Protein AF-A0AAV2I3Q3-F1 (afdb_monomer_lite)

InterPro domains:
  IPR016090 Phospholipase A2-like, central domain [PF05826] (5-58)
  IPR033113 Phospholipase A2, histidine active site [PS00118] (31-38)
  IPR036444 Phospholipase A2 domain superfamily [G3DSA:1.20.90.10] (3-59)
  IPR036444 Phospholipase A2 domain superfamily [SSF48619] (2-57)

Radius of gyration: 12.6 Å; chains: 1; bounding box: 29×17×29 Å

Secondary structure (DSSP, 8-state):
--B-TT-SSSBSS---SSTT---SSHHHHHHHHHHHT-SS---TT-EETTEE--SSS--

pLDDT: mean 94.13, std 5.4, range [59.66, 97.81]

Organism: Lymnaea stagnalis (NCBI:txid6523)

Foldseek 3Di:
DDADPQFAQRDQGGNAPDLCRTGNPRVVNVVSSVVNPDPDKAADQRADPNDGRPDRGID

Sequence (59 aa):
LFYTAGTKWCGSGNIAEHADDRGRFDDTDSCCHQHDQCRLTLSGGEVLHGIRNPKSYTV

Structure (mmCIF, N/CA/C/O backbone):
data_AF-A0AAV2I3Q3-F1
#
_entry.id   AF-A0AAV2I3Q3-F1
#
loop_
_atom_site.group_PDB
_atom_site.id
_atom_site.type_symbol
_atom_site.label_atom_id
_atom_site.label_alt_id
_atom_site.label_comp_id
_atom_site.label_asym_id
_atom_site.label_entity_id
_atom_site.label_seq_id
_atom_site.pdbx_PDB_ins_code
_atom_site.Cartn_x
_atom_site.Cartn_y
_atom_site.Cartn_z
_atom_site.occupancy
_atom_site.B_iso_or_equiv
_atom_site.auth_seq_id
_atom_site.auth_comp_id
_atom_site.auth_asym_id
_atom_site.auth_atom_id
_atom_site.pdbx_PDB_model_num
ATOM 1 N N . LEU A 1 1 ? 10.759 1.020 8.270 1.00 59.66 1 LEU A N 1
ATOM 2 C CA . LEU A 1 1 ? 9.778 0.869 7.176 1.00 59.66 1 LEU A CA 1
ATOM 3 C C . LEU A 1 1 ? 9.862 -0.551 6.655 1.00 59.66 1 LEU A C 1
ATOM 5 O O . LEU A 1 1 ? 10.965 -0.995 6.362 1.00 59.66 1 LEU A O 1
ATOM 9 N N . PHE A 1 2 ? 8.734 -1.256 6.613 1.00 80.25 2 PHE A N 1
ATOM 10 C CA . PHE A 1 2 ? 8.651 -2.600 6.050 1.00 80.25 2 PHE A CA 1
ATOM 11 C C . PHE A 1 2 ? 7.937 -2.498 4.704 1.00 80.25 2 PHE A C 1
ATOM 13 O O . PHE A 1 2 ? 6.751 -2.175 4.662 1.00 80.25 2 PHE A O 1
ATOM 20 N N . TYR A 1 3 ? 8.686 -2.704 3.627 1.00 88.56 3 TYR A N 1
ATOM 21 C CA . TYR A 1 3 ? 8.186 -2.757 2.258 1.00 88.56 3 TYR A CA 1
ATOM 22 C C . TYR A 1 3 ? 8.677 -4.045 1.605 1.00 88.56 3 TYR A C 1
ATOM 24 O O . TYR A 1 3 ? 9.743 -4.567 1.947 1.00 88.56 3 TYR A O 1
ATOM 32 N N . THR A 1 4 ? 7.901 -4.560 0.660 1.00 93.06 4 THR A N 1
ATOM 33 C CA . THR A 1 4 ? 8.265 -5.774 -0.070 1.00 93.06 4 THR A CA 1
ATOM 34 C C . THR A 1 4 ? 9.216 -5.406 -1.208 1.00 93.06 4 THR A C 1
ATOM 36 O O . THR A 1 4 ? 8.888 -4.589 -2.069 1.00 93.06 4 THR A O 1
A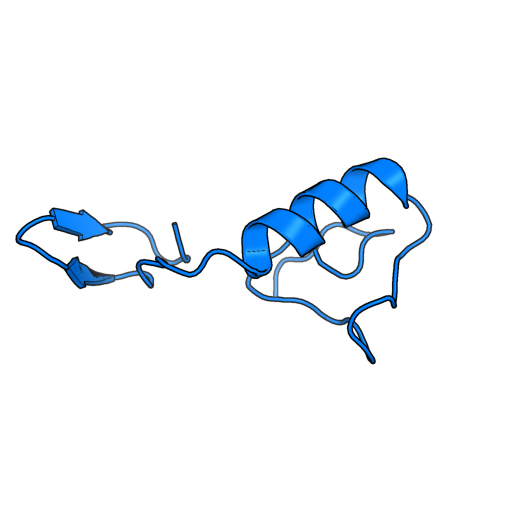TOM 39 N N . ALA A 1 5 ? 10.424 -5.974 -1.224 1.00 95.31 5 ALA A N 1
ATOM 40 C CA . ALA A 1 5 ? 11.410 -5.654 -2.255 1.00 95.31 5 ALA A CA 1
ATOM 41 C C . ALA A 1 5 ? 10.865 -5.963 -3.662 1.00 95.31 5 ALA A C 1
ATOM 43 O O . ALA A 1 5 ? 10.315 -7.036 -3.899 1.00 95.31 5 ALA A O 1
ATOM 44 N N . GLY A 1 6 ? 11.033 -5.026 -4.598 1.00 95.4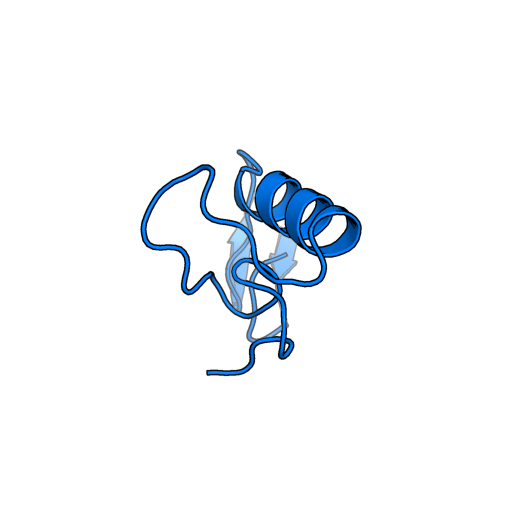4 6 GLY A N 1
ATOM 45 C CA . GLY A 1 6 ? 10.490 -5.141 -5.957 1.00 95.44 6 GLY A CA 1
ATOM 46 C C . GLY A 1 6 ? 9.058 -4.620 -6.120 1.00 95.44 6 GLY A C 1
ATOM 47 O O . GLY A 1 6 ? 8.550 -4.657 -7.236 1.00 95.44 6 GLY A O 1
ATOM 48 N N . THR A 1 7 ? 8.451 -4.093 -5.057 1.00 97.06 7 THR A N 1
ATOM 49 C CA . THR A 1 7 ? 7.167 -3.372 -5.070 1.00 97.06 7 THR A CA 1
ATOM 50 C C . THR A 1 7 ? 7.370 -1.967 -4.509 1.00 97.06 7 THR A C 1
ATOM 52 O O . THR A 1 7 ? 8.342 -1.731 -3.782 1.00 97.06 7 THR A O 1
ATOM 55 N N . LYS A 1 8 ? 6.482 -1.036 -4.844 1.00 97.06 8 LYS A N 1
ATOM 56 C CA . LYS A 1 8 ? 6.495 0.338 -4.339 1.00 97.06 8 LYS A CA 1
ATOM 57 C C . LYS A 1 8 ? 5.322 0.633 -3.409 1.00 97.06 8 LYS A C 1
ATOM 59 O O . LYS A 1 8 ? 5.455 1.499 -2.552 1.00 97.06 8 LYS A O 1
ATOM 64 N N . TRP A 1 9 ? 4.235 -0.126 -3.505 1.00 96.88 9 TRP A N 1
ATOM 65 C CA . TRP A 1 9 ? 2.999 0.061 -2.747 1.00 96.88 9 TRP A CA 1
ATOM 66 C C . TRP A 1 9 ? 2.770 -0.998 -1.667 1.00 96.88 9 TRP A C 1
ATOM 68 O O . TRP A 1 9 ? 1.954 -0.798 -0.778 1.00 96.88 9 TRP A O 1
ATOM 78 N N . CYS A 1 10 ? 3.472 -2.136 -1.700 1.00 96.75 10 CYS A N 1
ATOM 79 C CA . CYS A 1 10 ? 3.245 -3.202 -0.720 1.00 96.75 10 CYS A CA 1
ATOM 80 C C . CYS A 1 10 ? 4.056 -2.994 0.570 1.00 96.75 10 CYS A C 1
ATOM 82 O O . CYS A 1 10 ? 5.198 -3.465 0.685 1.00 96.75 10 CYS A O 1
ATOM 84 N N . GLY A 1 11 ? 3.451 -2.354 1.572 1.00 92.81 11 GLY A N 1
ATOM 85 C CA . GLY A 1 11 ? 4.055 -2.161 2.890 1.00 92.81 11 GLY A CA 1
ATOM 86 C C . GLY A 1 11 ? 3.224 -1.290 3.831 1.00 92.81 11 GLY A C 1
ATOM 87 O O . GLY A 1 11 ? 2.02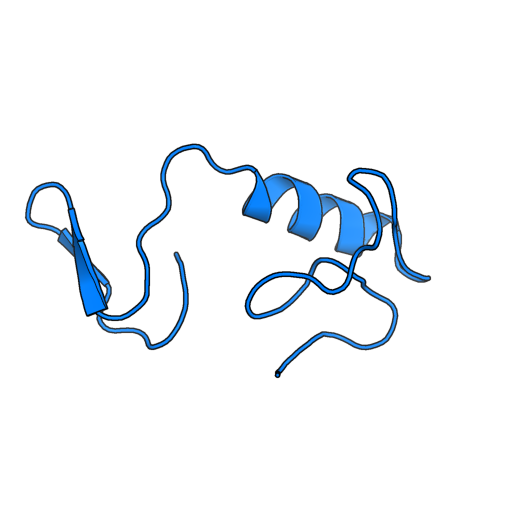6 -1.104 3.654 1.00 92.81 11 GLY A O 1
ATOM 88 N N . SER A 1 12 ? 3.865 -0.763 4.877 1.00 91.31 12 SER A N 1
ATOM 89 C CA . SER A 1 12 ? 3.258 0.293 5.701 1.00 91.31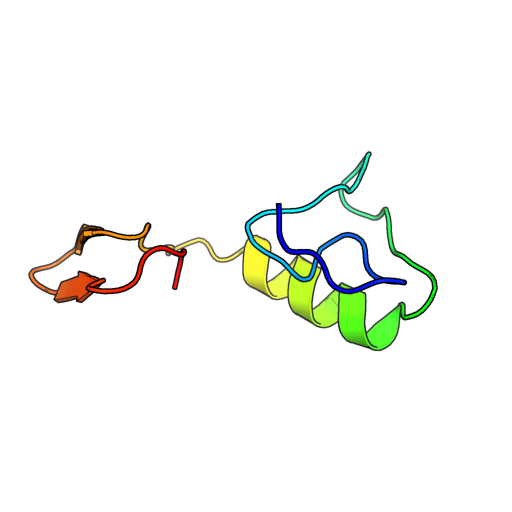 12 SER A CA 1
ATOM 90 C C . SER A 1 12 ? 3.343 1.631 4.962 1.00 91.31 12 SER A C 1
ATOM 92 O O . SER A 1 12 ? 4.358 2.324 5.066 1.00 91.31 12 SER A O 1
ATOM 94 N N . GLY A 1 13 ? 2.286 1.963 4.218 1.00 90.25 13 GLY A N 1
ATOM 95 C CA . GLY A 1 13 ? 2.294 3.040 3.226 1.00 90.25 13 GLY A CA 1
ATOM 96 C C . GLY A 1 13 ? 3.003 2.603 1.943 1.00 90.25 13 GLY A C 1
ATOM 97 O O . GLY A 1 13 ? 3.128 1.411 1.670 1.00 90.25 13 GLY A O 1
ATOM 98 N N . ASN A 1 14 ? 3.531 3.563 1.188 1.00 94.12 14 ASN A N 1
ATOM 99 C CA . ASN A 1 14 ? 4.211 3.311 -0.081 1.00 94.12 14 ASN A CA 1
ATOM 100 C C . ASN A 1 14 ? 5.471 4.182 -0.239 1.00 94.12 14 ASN A C 1
ATOM 102 O O . ASN A 1 14 ? 5.677 5.155 0.487 1.00 94.12 14 ASN A O 1
ATOM 106 N N . ILE A 1 15 ? 6.332 3.785 -1.174 1.00 95.88 15 ILE A N 1
ATOM 107 C CA . ILE A 1 15 ? 7.557 4.489 -1.589 1.00 95.88 15 ILE A CA 1
ATOM 108 C C . ILE A 1 15 ? 7.466 4.967 -3.049 1.00 95.88 15 ILE A C 1
ATOM 110 O O . ILE A 1 15 ? 8.488 5.198 -3.690 1.00 95.88 15 ILE A O 1
ATOM 114 N N . ALA A 1 16 ? 6.250 5.040 -3.588 1.00 96.56 16 ALA A N 1
ATOM 115 C CA . ALA A 1 16 ? 5.977 5.451 -4.956 1.00 96.56 16 ALA A CA 1
ATOM 116 C C . ALA A 1 16 ? 6.177 6.965 -5.123 1.00 96.56 16 ALA A C 1
ATOM 118 O O . ALA A 1 16 ? 5.741 7.753 -4.284 1.00 96.56 16 ALA A O 1
ATOM 119 N N . GLU A 1 17 ? 6.819 7.390 -6.212 1.00 96.94 17 GLU A N 1
ATOM 120 C CA . GLU A 1 17 ? 7.034 8.819 -6.497 1.00 96.94 17 GLU A CA 1
ATOM 121 C C . GLU A 1 17 ? 5.779 9.490 -7.081 1.00 96.94 17 GLU A C 1
ATOM 123 O O . GLU A 1 17 ? 5.584 10.699 -6.944 1.00 96.94 17 GLU A O 1
ATOM 128 N N . HIS A 1 18 ? 4.911 8.704 -7.721 1.00 95.44 18 HIS A N 1
ATOM 129 C CA . HIS A 1 18 ? 3.631 9.129 -8.285 1.00 95.44 18 HIS A CA 1
ATOM 130 C C . HIS A 1 18 ? 2.633 7.959 -8.330 1.00 95.44 18 HIS A C 1
ATOM 132 O O . HIS A 1 18 ? 3.020 6.808 -8.169 1.00 95.44 18 HIS A O 1
ATOM 138 N N . ALA A 1 19 ? 1.346 8.234 -8.576 1.00 92.69 19 ALA A N 1
ATOM 139 C CA . ALA A 1 19 ? 0.262 7.241 -8.476 1.00 92.69 19 ALA A CA 1
ATOM 140 C C . ALA A 1 19 ? 0.462 5.979 -9.344 1.00 92.69 19 ALA A C 1
ATOM 142 O O . ALA A 1 19 ? 0.169 4.874 -8.907 1.00 92.69 19 ALA A O 1
ATOM 143 N N . ASP A 1 20 ? 1.014 6.125 -10.549 1.00 94.75 20 ASP A N 1
ATOM 144 C CA . ASP A 1 20 ? 1.276 4.982 -11.438 1.00 94.75 20 ASP A CA 1
ATOM 145 C C . ASP A 1 20 ? 2.686 4.383 -11.277 1.00 94.75 20 ASP A C 1
ATOM 147 O O . ASP A 1 20 ? 3.114 3.571 -12.095 1.00 94.75 20 ASP A O 1
ATOM 151 N N . ASP A 1 21 ? 3.443 4.798 -10.258 1.00 97.19 21 ASP A N 1
ATOM 152 C CA . ASP A 1 21 ? 4.819 4.348 -10.061 1.00 97.19 21 ASP A CA 1
ATOM 153 C C . ASP A 1 21 ? 4.853 2.940 -9.462 1.00 97.19 21 ASP A C 1
ATOM 155 O O . ASP A 1 21 ? 4.645 2.754 -8.262 1.00 97.19 21 ASP A O 1
ATOM 159 N N . ARG A 1 22 ? 5.117 1.938 -10.300 1.00 96.00 22 ARG A N 1
ATOM 160 C CA . ARG A 1 22 ? 5.124 0.525 -9.913 1.00 96.00 22 ARG A CA 1
ATOM 161 C C . ARG A 1 22 ? 6.529 -0.065 -9.947 1.00 96.00 22 ARG A C 1
ATOM 163 O O . ARG A 1 22 ? 7.417 0.364 -10.684 1.00 96.00 22 ARG A O 1
ATOM 170 N N . GLY A 1 23 ? 6.750 -1.047 -9.085 1.00 96.69 23 GLY A N 1
ATOM 171 C CA . GLY A 1 23 ? 7.988 -1.800 -8.980 1.00 96.69 23 GLY A CA 1
ATOM 172 C C . GLY A 1 23 ? 8.128 -2.892 -10.043 1.00 96.69 23 GLY A C 1
ATOM 173 O O . GLY A 1 23 ? 7.330 -3.035 -10.961 1.00 96.69 23 GLY A O 1
ATOM 174 N N . ARG A 1 24 ? 9.168 -3.719 -9.887 1.00 97.81 24 ARG A N 1
ATOM 175 C CA . ARG A 1 24 ? 9.443 -4.871 -10.762 1.00 97.81 24 ARG A CA 1
ATOM 176 C C . ARG A 1 24 ? 8.290 -5.881 -10.786 1.00 97.81 24 ARG A C 1
ATOM 178 O O . ARG A 1 24 ? 8.079 -6.523 -11.810 1.00 97.81 24 ARG A O 1
ATOM 185 N N . PHE A 1 25 ? 7.604 -6.070 -9.663 1.00 97.81 25 PHE A N 1
ATOM 186 C CA . PHE A 1 25 ? 6.490 -7.008 -9.537 1.00 97.81 25 PHE A CA 1
ATOM 187 C C . PHE A 1 25 ? 5.156 -6.289 -9.762 1.00 97.81 25 PHE A C 1
ATOM 189 O O . PHE A 1 25 ? 4.349 -6.198 -8.842 1.00 97.81 25 PHE A O 1
ATOM 196 N N . ASP A 1 26 ? 4.959 -5.772 -10.979 1.00 97.81 26 ASP A N 1
ATOM 197 C CA . ASP A 1 26 ? 3.855 -4.871 -11.349 1.00 97.81 26 ASP A CA 1
ATOM 198 C C . ASP A 1 26 ? 2.466 -5.401 -10.973 1.00 97.81 26 ASP A C 1
ATOM 200 O O . ASP A 1 26 ? 1.677 -4.676 -10.372 1.00 97.81 26 ASP A O 1
ATOM 204 N N . ASP A 1 27 ? 2.189 -6.678 -11.254 1.00 97.62 27 ASP A N 1
ATOM 205 C CA . ASP A 1 27 ? 0.888 -7.294 -10.966 1.00 97.62 27 ASP A CA 1
ATOM 206 C C . ASP A 1 27 ? 0.582 -7.290 -9.460 1.00 97.62 27 ASP A C 1
ATOM 208 O O . ASP A 1 27 ? -0.496 -6.882 -9.026 1.00 97.62 27 ASP A O 1
ATOM 212 N N . THR A 1 28 ? 1.556 -7.700 -8.641 1.00 97.25 28 THR A N 1
ATOM 213 C CA . THR A 1 28 ? 1.433 -7.686 -7.176 1.00 97.25 28 THR A CA 1
ATOM 214 C C . THR A 1 28 ? 1.342 -6.258 -6.650 1.00 97.25 28 THR A C 1
ATOM 216 O O . THR A 1 28 ? 0.536 -5.967 -5.768 1.00 97.25 28 THR A O 1
ATOM 219 N N . ASP A 1 29 ? 2.157 -5.359 -7.194 1.00 97.75 29 ASP A N 1
ATOM 220 C CA . ASP A 1 29 ? 2.223 -3.969 -6.760 1.00 97.75 29 ASP A CA 1
ATOM 221 C C . ASP A 1 29 ? 0.936 -3.207 -7.092 1.00 97.75 29 ASP A C 1
ATOM 223 O O . ASP A 1 29 ? 0.475 -2.386 -6.304 1.00 97.75 29 ASP A O 1
ATOM 227 N N . SER A 1 30 ? 0.287 -3.550 -8.206 1.00 97.31 30 SER A N 1
ATOM 228 C CA . SER A 1 30 ? -1.018 -3.015 -8.600 1.00 97.31 30 SER A CA 1
ATOM 229 C C . SER A 1 30 ? -2.111 -3.354 -7.585 1.00 97.31 30 SER A C 1
ATOM 231 O O . SER A 1 30 ? -2.939 -2.497 -7.269 1.00 97.31 30 SER A O 1
ATOM 233 N N . CYS A 1 31 ? -2.098 -4.566 -7.021 1.00 97.00 31 CYS A N 1
ATOM 234 C CA . CYS A 1 31 ? -3.022 -4.944 -5.948 1.00 97.00 31 CYS A CA 1
ATOM 235 C C . CYS A 1 31 ? -2.802 -4.095 -4.688 1.00 97.00 31 CYS A C 1
ATOM 237 O O . CYS A 1 31 ? -3.768 -3.655 -4.065 1.00 97.00 31 CYS A O 1
ATOM 239 N N . CYS A 1 32 ? -1.544 -3.833 -4.326 1.00 96.31 32 CYS A N 1
ATOM 240 C CA . CYS A 1 32 ? -1.207 -2.994 -3.177 1.00 96.31 32 CYS A CA 1
ATOM 241 C C . CYS A 1 32 ? -1.549 -1.518 -3.420 1.00 96.31 32 CYS A C 1
ATOM 243 O O . CYS A 1 32 ? -2.105 -0.869 -2.539 1.00 96.31 32 CYS A O 1
ATOM 245 N N . HIS A 1 33 ? -1.315 -1.005 -4.631 1.00 96.69 33 HIS A N 1
ATOM 246 C CA . HIS A 1 33 ? -1.746 0.336 -5.014 1.00 96.69 33 HIS A CA 1
ATOM 247 C C . HIS A 1 33 ? -3.263 0.481 -4.861 1.00 96.69 33 HIS A C 1
ATOM 249 O O . HIS A 1 33 ? -3.730 1.415 -4.218 1.00 96.69 33 HIS A O 1
ATOM 255 N N . GLN A 1 34 ? -4.046 -0.468 -5.385 1.00 95.94 34 GLN A N 1
ATOM 256 C CA . GLN A 1 34 ? -5.503 -0.435 -5.253 1.00 95.94 34 GLN A CA 1
ATOM 257 C C . GLN A 1 34 ? -5.963 -0.511 -3.790 1.00 95.94 34 GLN A C 1
ATOM 259 O O . GLN A 1 34 ? -6.910 0.182 -3.417 1.00 95.94 34 GLN A O 1
ATOM 264 N N . HIS A 1 35 ? -5.303 -1.332 -2.971 1.00 94.69 35 HIS A N 1
ATOM 265 C CA . HIS A 1 35 ? -5.558 -1.419 -1.533 1.00 94.69 35 HIS A CA 1
ATOM 266 C C . HIS A 1 35 ? -5.368 -0.063 -0.839 1.00 94.69 35 HIS A C 1
ATOM 268 O O . HIS A 1 35 ? -6.251 0.381 -0.104 1.00 94.69 35 HIS A O 1
ATOM 274 N N . ASP A 1 36 ? -4.268 0.629 -1.128 1.00 94.44 36 ASP A N 1
ATOM 275 C CA . ASP A 1 36 ? -3.943 1.920 -0.514 1.00 94.44 36 ASP A CA 1
ATOM 276 C C . ASP A 1 36 ? -4.903 3.049 -0.929 1.00 94.44 36 ASP A C 1
ATOM 278 O O . ASP A 1 36 ? -5.034 4.042 -0.216 1.00 94.44 36 ASP A O 1
ATOM 282 N N . GLN A 1 37 ? -5.631 2.890 -2.039 1.00 93.38 37 GLN A N 1
ATOM 283 C CA . GLN A 1 37 ? -6.679 3.824 -2.478 1.00 93.38 37 GLN A CA 1
ATOM 284 C C . GLN A 1 37 ? -8.040 3.589 -1.798 1.00 93.38 37 GLN A C 1
ATOM 286 O O . GLN A 1 37 ? -9.045 4.203 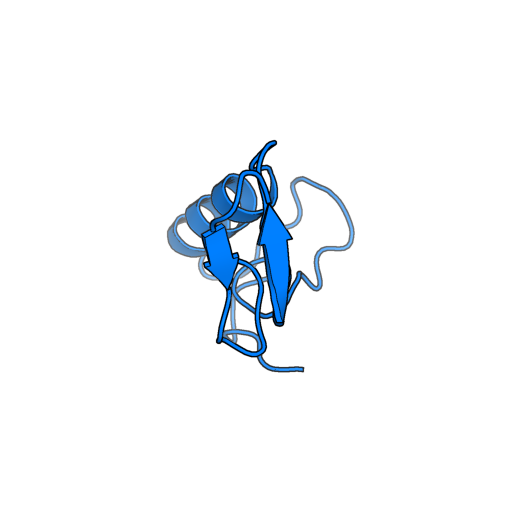-2.183 1.00 93.38 37 GLN A O 1
ATOM 291 N N . CYS A 1 38 ? -8.127 2.695 -0.808 1.00 93.81 38 CYS A N 1
ATOM 292 C CA . CYS A 1 38 ? -9.375 2.464 -0.091 1.00 93.81 38 CYS A CA 1
ATOM 293 C C . CYS A 1 38 ? -9.880 3.764 0.559 1.00 93.81 38 CYS A C 1
ATOM 295 O O . CYS A 1 38 ? -9.168 4.443 1.293 1.00 93.81 38 CYS A O 1
ATOM 297 N N . ARG A 1 39 ? -11.153 4.107 0.325 1.00 93.38 39 ARG A N 1
ATOM 298 C CA . ARG A 1 39 ? -11.785 5.305 0.914 1.00 93.38 39 ARG A CA 1
ATOM 299 C C . ARG A 1 39 ? -12.056 5.170 2.410 1.00 93.38 39 ARG A C 1
ATOM 301 O O . ARG A 1 39 ? -12.360 6.163 3.065 1.00 93.38 39 ARG A O 1
ATOM 308 N N . LEU A 1 40 ? -12.021 3.941 2.912 1.00 92.44 40 LEU A N 1
ATOM 309 C CA . LEU A 1 40 ? -12.261 3.606 4.301 1.00 92.44 40 LEU A CA 1
ATOM 310 C C . LEU A 1 40 ? -11.050 2.836 4.809 1.00 92.44 40 LEU A C 1
ATOM 312 O O . LEU A 1 40 ? -10.909 1.648 4.536 1.00 92.44 40 LEU A O 1
ATOM 316 N N . THR A 1 41 ? -10.187 3.532 5.529 1.00 93.75 41 THR A N 1
ATOM 317 C CA . THR A 1 41 ? -9.023 2.949 6.183 1.00 93.75 41 THR A CA 1
ATOM 318 C C . THR A 1 41 ? -9.158 3.124 7.683 1.00 93.75 41 THR A C 1
ATOM 320 O O . THR A 1 41 ? -9.759 4.093 8.156 1.00 93.75 41 THR A O 1
ATOM 323 N N . LEU A 1 42 ? -8.627 2.169 8.440 1.00 95.06 42 LEU A N 1
ATOM 324 C CA . LEU A 1 42 ? -8.574 2.251 9.892 1.00 95.06 42 LEU A CA 1
ATOM 325 C C . LEU A 1 42 ? -7.130 2.103 10.352 1.00 95.06 42 LEU A C 1
ATOM 327 O O . LEU A 1 42 ? -6.565 1.005 10.339 1.00 95.06 42 LEU A O 1
ATOM 331 N N . SER A 1 43 ? -6.522 3.209 10.767 1.00 94.31 43 SER A N 1
ATOM 332 C CA . SER A 1 43 ? -5.126 3.231 11.204 1.00 94.31 43 SER A CA 1
ATOM 333 C C . SER A 1 43 ? -4.917 2.346 12.436 1.00 94.31 43 SER A C 1
ATOM 335 O O . SER A 1 43 ? -5.853 2.025 13.173 1.00 94.31 43 SER A O 1
ATOM 337 N N . GLY A 1 44 ? -3.672 1.943 12.689 1.00 94.75 44 GLY A N 1
ATOM 338 C CA . GLY A 1 44 ? -3.349 1.138 13.866 1.00 94.75 44 GLY A CA 1
ATOM 339 C C . GLY A 1 44 ? -3.761 1.831 15.171 1.00 94.75 44 GLY A C 1
ATOM 340 O O . GLY A 1 44 ? -3.380 2.972 15.421 1.00 94.75 44 GLY A O 1
ATOM 341 N N . GLY A 1 45 ? -4.553 1.154 16.002 1.00 95.69 45 GLY A N 1
ATOM 342 C CA . GLY A 1 45 ? -5.092 1.689 17.257 1.00 95.69 45 GLY A CA 1
ATOM 343 C C . GLY A 1 45 ? -6.351 2.554 17.119 1.00 95.69 45 GLY A C 1
ATOM 344 O O . GLY A 1 45 ? -6.984 2.855 18.139 1.00 95.69 45 GLY A O 1
ATOM 345 N N . GLU A 1 46 ? -6.742 2.927 15.899 1.00 96.44 46 GLU A N 1
ATOM 346 C CA . GLU A 1 46 ? -7.896 3.785 15.629 1.00 96.44 46 GLU A CA 1
ATOM 347 C C . GLU A 1 46 ? -9.226 3.066 15.917 1.00 96.44 46 GLU A C 1
ATOM 349 O O . GLU A 1 46 ? -9.314 1.831 15.916 1.00 96.44 46 GLU A O 1
ATOM 354 N N . VAL A 1 47 ? -10.269 3.851 16.203 1.00 95.88 47 VAL A N 1
ATOM 355 C CA . VAL A 1 47 ? -11.644 3.373 16.371 1.00 95.88 47 VAL A CA 1
ATOM 356 C C . VAL A 1 47 ? -12.554 4.112 15.406 1.00 95.88 47 VAL A C 1
ATOM 358 O O . VAL A 1 47 ? -12.661 5.333 15.479 1.00 95.88 47 VAL A O 1
ATOM 361 N N . LEU A 1 48 ? -13.275 3.367 14.576 1.00 94.56 48 LEU A N 1
ATOM 362 C CA . LEU A 1 48 ? -14.259 3.904 13.645 1.00 94.56 48 LEU A CA 1
ATOM 363 C C . LEU A 1 48 ? -15.546 3.088 13.742 1.00 94.56 48 LEU A C 1
ATOM 365 O O . LEU A 1 48 ? -15.515 1.860 13.760 1.00 94.56 48 LEU A O 1
ATOM 369 N N . HIS A 1 49 ? -16.687 3.769 13.868 1.00 94.19 49 HIS A N 1
ATOM 370 C CA . HIS A 1 49 ? -18.006 3.139 14.049 1.00 94.19 49 HIS A CA 1
ATOM 371 C C . HIS A 1 49 ? -18.062 2.087 15.179 1.00 94.19 49 HIS A C 1
ATOM 373 O O . HIS A 1 49 ? -18.772 1.090 15.083 1.00 94.19 49 HIS A O 1
ATOM 379 N N . GLY A 1 50 ? -17.301 2.296 16.259 1.00 95.56 50 GLY A N 1
ATOM 380 C CA . GLY A 1 50 ? -17.224 1.365 17.392 1.00 95.56 50 GLY A CA 1
ATOM 381 C C . GLY A 1 50 ? -16.316 0.148 17.169 1.00 95.56 50 GLY A C 1
ATOM 382 O O . GLY A 1 50 ? -16.120 -0.631 18.099 1.00 95.56 50 GLY A O 1
ATOM 383 N N . ILE A 1 51 ? -15.715 0.001 15.984 1.00 95.62 51 ILE A N 1
ATOM 384 C CA . ILE A 1 51 ? -14.731 -1.040 15.669 1.00 95.62 51 ILE A CA 1
ATOM 385 C C . ILE A 1 51 ? -13.331 -0.479 15.918 1.00 95.62 51 ILE A C 1
ATOM 387 O O . ILE A 1 51 ? -12.980 0.570 15.387 1.00 95.62 51 ILE A O 1
ATOM 391 N N . ARG A 1 52 ? -12.525 -1.181 16.723 1.00 95.94 52 ARG A N 1
ATOM 392 C CA . ARG A 1 52 ? -11.122 -0.834 16.995 1.00 95.94 52 ARG A CA 1
ATOM 393 C C . ARG A 1 52 ? -10.190 -1.681 16.136 1.00 95.94 52 ARG A C 1
ATOM 395 O O . ARG A 1 52 ? -10.325 -2.901 16.148 1.00 95.94 52 ARG A O 1
ATOM 402 N N . ASN A 1 53 ? -9.196 -1.067 15.496 1.00 96.88 53 ASN A N 1
ATOM 403 C CA . ASN A 1 53 ? -8.060 -1.791 14.926 1.00 96.88 53 ASN A CA 1
ATOM 404 C C . ASN A 1 53 ? -6.994 -2.018 16.020 1.00 96.88 53 ASN A C 1
ATOM 406 O O . ASN A 1 53 ? -6.340 -1.060 16.428 1.00 96.88 53 ASN A O 1
ATOM 410 N N . PRO A 1 54 ? -6.788 -3.249 16.529 1.00 96.44 54 PRO A N 1
ATOM 411 C CA . PRO A 1 54 ? -5.796 -3.511 17.576 1.00 96.44 54 PRO A CA 1
ATOM 412 C C . PRO A 1 54 ? -4.362 -3.637 17.037 1.00 96.44 54 PRO A C 1
ATOM 414 O O . PRO A 1 54 ? -3.432 -3.847 17.813 1.00 96.44 54 PRO A O 1
ATOM 417 N N . LYS A 1 55 ? -4.172 -3.589 15.715 1.00 93.38 55 LYS A N 1
ATOM 418 C CA . LYS A 1 55 ? -2.878 -3.789 15.061 1.00 93.38 55 LYS A CA 1
ATOM 419 C C . LYS A 1 55 ? -2.092 -2.478 15.014 1.00 93.38 55 LYS A C 1
ATOM 421 O O . LYS A 1 55 ? -2.635 -1.404 15.244 1.00 93.38 55 LYS A O 1
ATOM 426 N N . SER A 1 56 ? -0.806 -2.564 14.684 1.00 92.25 56 SER A N 1
ATOM 427 C CA . SER A 1 56 ? 0.079 -1.401 14.517 1.00 92.25 56 SER A CA 1
ATOM 428 C C . SER A 1 56 ? 0.082 -0.815 13.098 1.00 92.25 56 SER A C 1
ATOM 430 O O . SER A 1 56 ? 0.857 0.095 12.818 1.00 92.25 56 SER A O 1
ATOM 432 N N . TYR A 1 57 ? -0.751 -1.337 12.197 1.00 90.06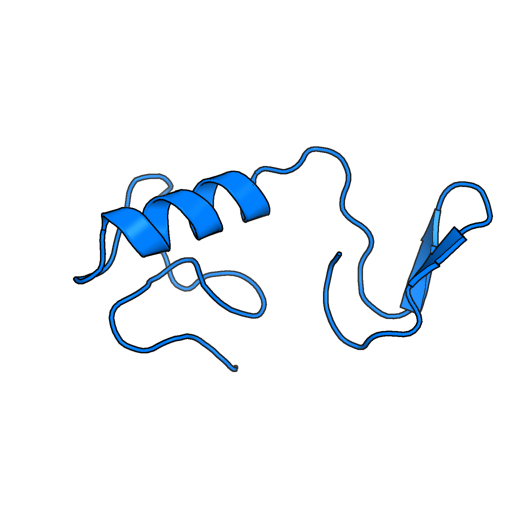 57 TYR A N 1
ATOM 433 C CA . TYR A 1 57 ? -0.812 -0.954 10.786 1.00 90.06 57 TYR A CA 1
ATOM 434 C C . TYR A 1 57 ? -2.260 -0.797 10.319 1.00 90.06 57 TYR A C 1
ATOM 436 O O . TYR A 1 57 ? -3.175 -1.326 10.953 1.00 90.06 57 TYR A O 1
ATOM 444 N N . THR A 1 58 ? -2.441 -0.063 9.221 1.00 93.06 58 THR A N 1
ATOM 445 C CA . THR A 1 58 ? -3.740 0.222 8.604 1.00 93.06 58 THR A CA 1
ATOM 446 C C . THR A 1 58 ? -4.425 -1.051 8.118 1.00 93.06 58 THR A C 1
ATOM 448 O O . THR A 1 58 ? -3.767 -1.949 7.590 1.00 93.06 58 THR A O 1
ATOM 451 N N . VAL A 1 59 ? -5.739 -1.117 8.314 1.00 87.94 59 VAL A N 1
ATOM 452 C CA . VAL A 1 59 ? -6.627 -2.149 7.762 1.00 87.94 59 VAL A CA 1
ATOM 453 C C . VAL A 1 59 ? -7.767 -1.530 6.974 1.00 87.94 59 VAL A C 1
ATOM 455 O O . VAL A 1 59 ? -8.047 -0.328 7.200 1.00 87.94 59 VAL A O 1
#